Protein AF-A0A6A3JSR9-F1 (afdb_monomer)

Solvent-accessible surface area (backbone atoms only — not comparable to full-atom values): 7837 Å² total; per-residue (Å²): 126,53,81,36,102,75,39,44,39,43,84,49,73,54,97,92,37,65,22,30,36,39,36,30,83,53,68,71,60,43,56,52,50,52,58,55,43,68,72,56,87,51,90,20,37,66,48,56,74,49,76,50,76,51,100,86,76,40,41,29,45,35,26,61,52,53,66,80,44,37,64,43,53,50,52,53,50,36,59,76,68,66,50,79,86,78,85,50,72,66,57,50,53,51,53,53,29,39,50,52,35,49,50,56,34,55,70,36,98,73,58,52,78,82,90,70,92,63,61,77,68,74,66,68,16,32,80,86,73,44,51,67,88

Sequence (133 aa):
MSRGAFGVVHKGTYDGKPVAVKIMRDPSAFIKEAKLAATMSHPNIVQFIGVVSNSGEGFCSVMELMDGDDLRGLMDNYQENHHPPGFDFTKIKIAFHVTRALSYLHSREVPVIHRDLNAERSAGRKVDGLRCL

InterPro domains:
  IPR000719 Protein kinase domain [PS50011] (1-133)
  IPR001245 Serine-threonine/tyrosine-protein kinase, catalytic domain [PF07714] (2-119)
  IPR011009 Protein kinase-like domain superfamily [SSF56112] (2-120)
  IPR051681 Serine/Threonine Kinases and Pseudokinases [PTHR44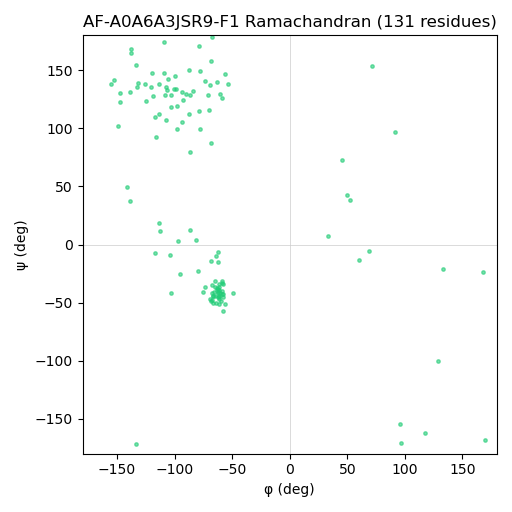329] (2-119)

Mean predicted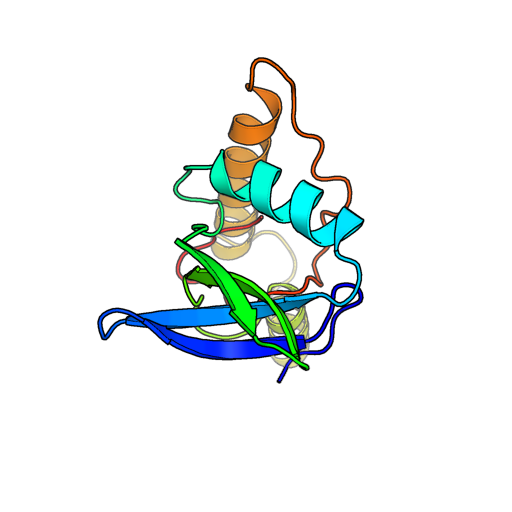 aligned error: 8.01 Å

Nearest PDB structures (foldseek):
  4yff-assembly2_C  TM=8.761E-01  e=3.086E-07  Homo sapiens
  4yff-assembly1_D  TM=8.677E-01  e=3.717E-07  Homo sapiens
  4xs2-assembly2_B  TM=7.860E-01  e=9.339E-06  Homo sapiens
  5t1s-assembly2_B  TM=8.258E-01  e=2.679E-05  Homo sapiens
  2nry-assembly4_D  TM=8.010E-01  e=3.653E-05  Homo sapiens

Secondary structure (DSSP, 8-state):
-EEETTEEEEEEEETTEEEEEEEES-HHHHHHHHHHHTT---TTSPPEEEEEEETTTEEEEEEEPPPS--HHHHHHHHHHTTPPSS--HHHHHHHHHHHHHHHHHHTSSS--------S--SS---SSS----

Structure (mmCIF, N/CA/C/O backbone):
data_AF-A0A6A3JSR9-F1
#
_entry.id   AF-A0A6A3JSR9-F1
#
loop_
_atom_site.group_PDB
_atom_site.id
_atom_site.type_symbol
_atom_site.label_atom_id
_atom_site.label_alt_id
_atom_site.label_comp_id
_atom_site.label_asym_id
_atom_site.label_entity_id
_atom_site.label_seq_id
_atom_site.pdbx_PDB_ins_code
_atom_site.Cartn_x
_atom_site.Cartn_y
_atom_site.Cartn_z
_atom_site.occupancy
_atom_site.B_iso_or_equiv
_atom_site.auth_seq_id
_atom_site.auth_comp_id
_atom_site.auth_asym_id
_atom_site.auth_atom_id
_atom_site.pdbx_PDB_model_num
ATOM 1 N N . MET A 1 1 ? 13.802 -0.169 8.370 1.00 36.78 1 MET A N 1
ATOM 2 C CA . MET A 1 1 ? 12.825 0.842 8.827 1.00 36.78 1 MET A CA 1
ATOM 3 C C . MET A 1 1 ? 12.691 1.861 7.714 1.00 36.78 1 MET A C 1
ATOM 5 O O . MET A 1 1 ? 13.730 2.302 7.241 1.00 36.78 1 MET A O 1
ATOM 9 N N . SER A 1 2 ? 11.482 2.228 7.297 1.00 40.47 2 SER A N 1
ATOM 10 C CA . SER A 1 2 ? 11.268 3.426 6.475 1.00 40.47 2 SER A CA 1
ATOM 11 C C . SER A 1 2 ? 10.649 4.524 7.343 1.00 40.47 2 SER A C 1
ATOM 13 O O . SER A 1 2 ? 9.845 4.243 8.237 1.00 40.47 2 SER A O 1
ATOM 15 N N . ARG A 1 3 ? 11.059 5.774 7.110 1.00 41.31 3 ARG A N 1
ATOM 16 C CA . ARG A 1 3 ? 10.426 6.970 7.676 1.00 41.31 3 ARG A CA 1
ATOM 17 C C . ARG A 1 3 ? 9.812 7.740 6.516 1.00 41.31 3 ARG A C 1
ATOM 19 O O . ARG A 1 3 ? 10.547 8.244 5.676 1.00 41.31 3 ARG A O 1
ATOM 26 N N . GLY A 1 4 ? 8.487 7.798 6.464 1.00 49.66 4 GLY A N 1
ATOM 27 C CA . GLY A 1 4 ? 7.760 8.677 5.549 1.00 49.66 4 GLY A CA 1
ATOM 28 C C . GLY A 1 4 ? 7.099 9.818 6.319 1.00 49.66 4 GLY A C 1
ATOM 29 O O . GLY A 1 4 ? 7.058 9.800 7.549 1.00 49.66 4 GLY A O 1
ATOM 30 N N . ALA A 1 5 ? 6.489 10.766 5.607 1.00 44.69 5 ALA A N 1
ATOM 31 C CA . ALA A 1 5 ? 5.735 11.866 6.223 1.00 44.69 5 ALA A CA 1
ATOM 32 C C . ALA A 1 5 ? 4.505 11.417 7.058 1.00 44.69 5 ALA A C 1
ATOM 34 O O . ALA A 1 5 ? 3.896 12.233 7.740 1.00 44.69 5 ALA A O 1
ATOM 35 N N . PHE A 1 6 ? 4.166 10.119 7.046 1.00 52.09 6 PHE A N 1
ATOM 36 C CA . PHE A 1 6 ? 2.978 9.521 7.680 1.00 52.09 6 PHE A CA 1
ATOM 37 C C . PHE A 1 6 ? 3.304 8.586 8.854 1.00 52.09 6 PHE A C 1
ATOM 39 O O . PHE A 1 6 ? 2.428 7.853 9.308 1.00 52.09 6 PHE A O 1
ATOM 46 N N . GLY A 1 7 ? 4.554 8.584 9.329 1.00 60.00 7 GLY A N 1
ATOM 47 C CA . GLY A 1 7 ? 4.997 7.776 10.466 1.00 60.00 7 GLY A CA 1
ATOM 48 C C . GLY A 1 7 ? 6.070 6.742 10.121 1.00 60.00 7 GLY A C 1
ATOM 49 O O . GLY A 1 7 ? 6.764 6.836 9.103 1.00 60.00 7 GLY A O 1
ATOM 50 N N . VAL A 1 8 ? 6.226 5.767 11.017 1.00 68.25 8 VAL A N 1
ATOM 51 C CA . VAL A 1 8 ? 7.217 4.686 10.908 1.00 68.25 8 VAL A CA 1
ATOM 52 C C . VAL A 1 8 ? 6.503 3.386 10.558 1.00 68.25 8 VAL A C 1
ATOM 54 O O . VAL A 1 8 ? 5.479 3.065 11.164 1.00 68.25 8 VAL A O 1
ATOM 57 N N . VAL A 1 9 ? 7.058 2.634 9.602 1.00 78.12 9 VAL A N 1
ATOM 58 C CA . VAL A 1 9 ? 6.573 1.289 9.262 1.00 78.12 9 VAL A CA 1
ATOM 59 C C . VAL A 1 9 ? 7.547 0.218 9.733 1.00 78.12 9 VAL A C 1
ATOM 61 O O . VAL A 1 9 ? 8.748 0.247 9.432 1.00 78.12 9 VAL A O 1
ATOM 64 N N . HIS A 1 10 ? 6.993 -0.753 10.451 1.00 82.88 10 HIS A N 1
ATOM 65 C CA . HIS A 1 10 ? 7.668 -1.939 10.956 1.00 82.88 10 HIS A CA 1
ATOM 66 C C . HIS A 1 10 ? 7.194 -3.180 10.188 1.00 82.88 10 HIS A C 1
ATOM 68 O O . HIS A 1 10 ? 6.041 -3.256 9.767 1.00 82.88 10 HIS A O 1
ATOM 74 N N . LYS A 1 11 ? 8.082 -4.165 10.015 1.00 87.12 11 LYS A N 1
ATOM 75 C CA . LYS A 1 11 ? 7.692 -5.519 9.599 1.00 87.12 11 LYS A CA 1
ATOM 76 C C . LYS A 1 11 ? 7.269 -6.289 10.848 1.00 87.12 11 LYS A C 1
ATOM 78 O O . LYS A 1 11 ? 8.002 -6.273 11.834 1.00 87.12 11 LYS A O 1
ATOM 83 N N . GLY A 1 12 ? 6.128 -6.961 10.785 1.00 88.62 12 GLY A N 1
ATOM 84 C CA . GLY A 1 12 ? 5.636 -7.864 11.823 1.00 88.62 12 GLY A CA 1
ATOM 85 C C . GLY A 1 12 ? 5.141 -9.184 11.236 1.00 88.62 12 GLY A C 1
ATOM 86 O O . GLY A 1 12 ? 5.294 -9.438 10.038 1.00 88.62 12 GLY A O 1
ATOM 87 N N . THR A 1 13 ? 4.512 -9.990 12.089 1.00 92.69 13 THR A N 1
ATOM 88 C CA . THR A 1 13 ? 3.855 -11.248 11.718 1.00 92.69 13 THR A CA 1
ATOM 89 C C . THR A 1 13 ? 2.467 -11.292 12.352 1.00 92.69 13 THR A C 1
ATOM 91 O O . THR A 1 13 ? 2.325 -10.978 13.532 1.00 92.69 13 THR A O 1
ATOM 94 N N . TYR A 1 14 ? 1.455 -11.698 11.590 1.00 91.81 14 TYR A N 1
ATOM 95 C CA . TYR A 1 14 ? 0.082 -11.916 12.051 1.00 91.81 14 TYR A CA 1
ATOM 96 C C . TYR A 1 14 ? -0.459 -13.188 11.394 1.00 91.81 14 TYR A C 1
ATOM 98 O O . TYR A 1 14 ? -0.295 -13.352 10.189 1.00 91.81 14 TYR A O 1
ATOM 106 N N . ASP A 1 15 ? -1.059 -14.101 12.166 1.00 93.50 15 ASP A N 1
ATOM 107 C CA . ASP A 1 15 ? -1.558 -15.396 11.655 1.00 93.50 15 ASP A CA 1
ATOM 108 C C . ASP A 1 15 ? -0.500 -16.163 10.818 1.00 93.50 15 ASP A C 1
ATOM 110 O O . ASP A 1 15 ? -0.744 -16.634 9.709 1.00 93.50 15 ASP A O 1
ATOM 114 N N . GLY A 1 16 ? 0.751 -16.175 11.298 1.00 93.19 16 GLY A N 1
ATOM 115 C CA . GLY A 1 16 ? 1.900 -16.766 10.595 1.00 93.19 16 GLY A CA 1
ATOM 116 C C . GLY A 1 16 ? 2.363 -16.034 9.323 1.00 93.19 16 GLY A C 1
ATOM 117 O O . GLY A 1 16 ? 3.397 -16.396 8.766 1.00 93.19 16 GLY A O 1
ATOM 118 N N . LYS A 1 17 ? 1.653 -14.9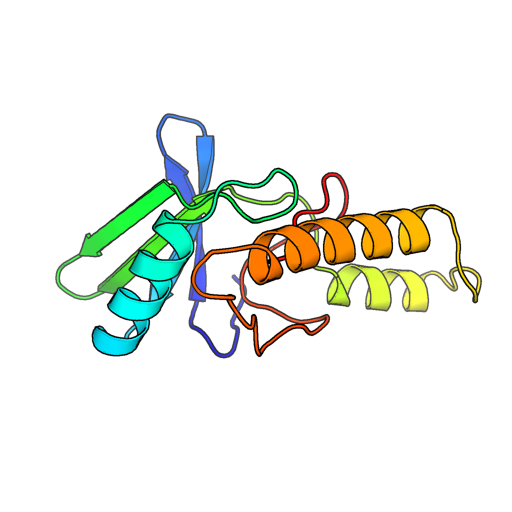93 8.870 1.00 92.19 17 LYS A N 1
ATOM 119 C CA . LYS A 1 17 ? 1.934 -14.244 7.634 1.00 92.19 17 LYS A CA 1
ATOM 120 C C . LYS A 1 17 ? 2.690 -12.941 7.922 1.00 92.19 17 LYS A C 1
ATOM 122 O O . LYS A 1 17 ? 2.439 -12.304 8.948 1.00 92.19 17 LYS A O 1
ATOM 127 N N . PRO A 1 18 ? 3.603 -12.508 7.036 1.00 90.56 18 PRO A N 1
ATOM 128 C CA . PRO A 1 18 ? 4.290 -11.231 7.184 1.00 90.56 18 PRO A CA 1
ATOM 129 C C . PRO A 1 18 ? 3.326 -10.053 6.970 1.00 90.56 18 PRO A C 1
ATOM 131 O O . PRO A 1 18 ? 2.527 -10.056 6.036 1.00 90.56 18 PRO A O 1
ATOM 134 N N . VAL A 1 19 ? 3.434 -9.024 7.812 1.00 90.88 19 VAL A N 1
ATOM 135 C CA . VAL A 1 19 ? 2.589 -7.816 7.754 1.00 90.88 19 VAL A CA 1
ATOM 136 C C . VAL A 1 19 ? 3.403 -6.530 7.867 1.00 90.88 19 VAL A C 1
ATOM 138 O O . VAL A 1 19 ? 4.491 -6.510 8.455 1.00 90.88 19 VAL A O 1
ATOM 141 N N . ALA A 1 20 ? 2.862 -5.446 7.316 1.00 88.94 20 ALA A N 1
ATOM 142 C CA . ALA A 1 20 ? 3.332 -4.088 7.542 1.00 88.94 20 ALA A CA 1
ATOM 143 C C . ALA A 1 20 ? 2.528 -3.450 8.687 1.00 88.94 20 ALA A C 1
ATOM 145 O O . ALA A 1 20 ? 1.298 -3.488 8.688 1.00 88.94 20 ALA A O 1
ATOM 146 N N . VAL A 1 21 ? 3.219 -2.848 9.656 1.00 87.69 21 VAL A N 1
ATOM 147 C CA . VAL A 1 21 ? 2.610 -2.147 10.796 1.00 87.69 21 VAL A CA 1
ATOM 148 C C . VAL A 1 21 ? 3.004 -0.675 10.731 1.00 87.69 21 VAL A C 1
ATOM 150 O O . VAL A 1 21 ? 4.172 -0.340 10.940 1.00 87.69 21 VAL A O 1
ATOM 153 N N . LYS A 1 22 ? 2.046 0.201 10.415 1.00 85.38 22 LYS A N 1
ATOM 154 C CA . LYS A 1 22 ? 2.238 1.658 10.312 1.00 85.38 22 LYS A CA 1
ATOM 155 C C . LYS A 1 22 ? 1.780 2.335 11.601 1.00 85.38 22 LYS A C 1
ATOM 157 O O . LYS A 1 22 ? 0.602 2.259 11.939 1.00 85.38 22 LYS A O 1
ATOM 162 N N . ILE A 1 23 ? 2.699 3.015 12.288 1.00 84.00 23 ILE A N 1
ATOM 163 C CA . ILE A 1 23 ? 2.435 3.709 13.558 1.00 84.00 23 ILE A CA 1
ATOM 164 C C . ILE A 1 23 ? 2.068 5.175 13.294 1.00 84.00 23 ILE A C 1
ATOM 166 O O . ILE A 1 23 ? 2.851 5.918 12.695 1.00 84.00 23 ILE A O 1
ATOM 170 N N . MET A 1 24 ? 0.908 5.605 13.795 1.00 80.31 24 MET A N 1
ATOM 171 C CA . MET A 1 24 ? 0.378 6.967 13.699 1.00 80.31 24 MET A CA 1
ATOM 172 C C . MET A 1 24 ? 0.155 7.574 15.093 1.00 80.31 24 MET A C 1
ATOM 174 O O . MET A 1 24 ? -0.378 6.935 16.001 1.00 80.31 24 MET A O 1
ATOM 178 N N . ARG A 1 25 ? 0.569 8.838 15.259 1.00 82.00 25 ARG A N 1
ATOM 179 C CA . ARG A 1 25 ? 0.479 9.577 16.535 1.00 82.00 25 ARG A CA 1
ATOM 180 C C . ARG A 1 25 ? -0.762 10.463 16.663 1.00 82.00 25 ARG A C 1
ATOM 182 O O . ARG A 1 25 ? -1.176 10.731 17.782 1.00 82.00 25 ARG A O 1
ATOM 189 N N . ASP A 1 26 ? -1.340 10.914 15.549 1.00 84.81 26 ASP A N 1
ATOM 190 C CA . ASP A 1 26 ? -2.598 11.674 15.533 1.00 84.81 26 ASP A CA 1
ATOM 191 C C . ASP A 1 26 ? -3.789 10.695 15.479 1.00 84.81 26 ASP A C 1
ATOM 193 O O . ASP A 1 26 ? -3.977 10.036 14.448 1.00 84.81 26 ASP A O 1
ATOM 197 N N . PRO A 1 27 ? -4.615 10.598 16.542 1.00 85.69 27 PRO A N 1
ATOM 198 C CA . PRO A 1 27 ? -5.766 9.697 16.568 1.00 85.69 27 PRO A CA 1
ATOM 199 C C . PRO A 1 27 ? -6.834 10.078 15.534 1.00 85.69 27 PRO A C 1
ATOM 201 O O . PRO A 1 27 ? -7.534 9.215 15.008 1.00 85.69 27 PRO A O 1
ATOM 204 N N . SER A 1 28 ? -6.976 11.370 15.228 1.00 86.75 28 SER A N 1
ATOM 205 C CA . SER A 1 28 ? -8.007 11.886 14.328 1.00 86.75 28 SER A CA 1
ATOM 206 C C . SER A 1 28 ? -7.680 11.594 12.862 1.00 86.75 28 SER A C 1
ATOM 208 O O . SER A 1 28 ? -8.564 11.183 12.105 1.00 86.75 28 SER A O 1
ATOM 210 N N . ALA A 1 29 ? -6.408 11.735 12.475 1.00 82.50 29 ALA A N 1
ATOM 211 C CA . ALA A 1 29 ? -5.910 11.310 11.172 1.00 82.50 29 ALA A CA 1
ATOM 212 C C . ALA A 1 29 ? -5.956 9.783 11.045 1.00 82.50 29 ALA A C 1
ATOM 214 O O . ALA A 1 29 ? -6.465 9.277 10.047 1.00 82.50 29 ALA A O 1
ATOM 215 N N . PHE A 1 30 ? -5.522 9.056 12.083 1.00 85.00 30 PHE A N 1
ATOM 216 C CA . PHE A 1 30 ? -5.576 7.594 12.120 1.00 85.00 30 PHE A CA 1
ATOM 217 C C . PHE A 1 30 ? -6.993 7.053 11.899 1.00 85.00 30 PHE A C 1
ATOM 219 O O . PHE A 1 30 ? -7.198 6.233 11.010 1.00 85.00 30 PHE A O 1
ATOM 226 N N . ILE A 1 31 ? -7.995 7.533 12.647 1.00 87.12 31 ILE A N 1
ATOM 227 C CA . ILE A 1 31 ? -9.380 7.050 12.515 1.00 87.12 31 ILE A CA 1
ATOM 228 C C . ILE A 1 31 ? -9.930 7.312 11.105 1.00 87.12 31 ILE A C 1
ATOM 230 O O . ILE A 1 31 ? -10.669 6.480 10.580 1.00 87.12 31 ILE A O 1
ATOM 234 N N . LYS A 1 32 ? -9.582 8.444 10.478 1.00 84.56 32 LYS A N 1
ATOM 235 C CA . LYS A 1 32 ? -9.984 8.748 9.094 1.00 84.56 32 LYS A CA 1
ATOM 236 C C . LYS A 1 32 ? -9.310 7.808 8.093 1.00 84.56 32 LYS A C 1
ATOM 238 O O . LYS A 1 32 ? -10.000 7.249 7.245 1.00 84.56 32 LYS A O 1
ATOM 243 N N . GLU A 1 33 ? -7.997 7.615 8.210 1.00 82.69 33 GLU A N 1
ATOM 244 C CA . GLU A 1 33 ? -7.218 6.750 7.319 1.00 82.69 33 GLU A CA 1
ATOM 245 C C . GLU A 1 33 ? -7.649 5.281 7.446 1.00 82.69 33 GLU A C 1
ATOM 247 O O . GLU A 1 33 ? -8.003 4.658 6.448 1.00 82.69 33 GLU A O 1
ATOM 252 N N . ALA A 1 34 ? -7.724 4.752 8.671 1.00 86.44 34 ALA A N 1
ATOM 253 C CA . ALA A 1 34 ? -8.113 3.371 8.943 1.00 86.44 34 ALA A CA 1
ATOM 254 C C . ALA A 1 34 ? -9.552 3.069 8.494 1.00 86.44 34 ALA A C 1
ATOM 256 O O . ALA A 1 34 ? -9.790 2.031 7.880 1.00 86.44 34 ALA A O 1
ATOM 257 N N . LYS A 1 35 ? -10.513 3.980 8.725 1.00 87.25 35 LYS A N 1
ATOM 258 C CA . LYS A 1 35 ? -11.885 3.823 8.202 1.00 87.25 35 LYS A CA 1
ATOM 259 C C . LYS A 1 35 ? -11.916 3.797 6.678 1.00 87.25 35 LYS A C 1
ATOM 261 O O . LYS A 1 35 ? -12.661 3.009 6.107 1.00 87.25 35 LYS A O 1
ATOM 266 N N . LEU A 1 36 ? -11.133 4.649 6.019 1.00 85.31 36 LEU A N 1
ATOM 267 C CA . LEU A 1 36 ? -11.078 4.685 4.563 1.00 85.31 36 LEU A CA 1
ATOM 268 C C . LEU A 1 36 ? -10.463 3.389 4.009 1.00 85.31 36 LEU A C 1
ATOM 270 O O . LEU A 1 36 ? -11.089 2.739 3.170 1.00 85.31 36 LEU A O 1
ATOM 274 N N . ALA A 1 37 ? -9.304 2.978 4.532 1.00 86.06 37 ALA A N 1
ATOM 275 C CA . ALA A 1 37 ? -8.590 1.763 4.140 1.00 86.06 37 ALA A CA 1
ATOM 276 C C . ALA A 1 37 ? -9.420 0.486 4.369 1.00 86.06 37 ALA A C 1
ATOM 278 O O . ALA A 1 37 ? -9.508 -0.352 3.477 1.00 86.06 37 ALA A O 1
ATOM 279 N N . ALA A 1 38 ? -10.127 0.379 5.501 1.00 89.00 38 ALA A N 1
ATOM 280 C CA . ALA A 1 38 ? -11.007 -0.753 5.812 1.00 89.00 38 ALA A CA 1
ATOM 281 C C . ALA A 1 38 ? -12.186 -0.935 4.834 1.00 89.00 38 ALA A C 1
ATOM 283 O O . ALA A 1 38 ? -12.816 -1.988 4.825 1.00 89.00 38 ALA A O 1
ATOM 284 N N . THR A 1 39 ? -12.498 0.072 4.010 1.00 88.25 39 THR A N 1
ATOM 285 C CA . THR A 1 39 ? -13.529 -0.031 2.960 1.00 88.25 39 THR A CA 1
ATOM 286 C C . THR A 1 39 ? -12.966 -0.351 1.573 1.00 88.25 39 THR A C 1
ATOM 288 O O . THR A 1 39 ? -13.722 -0.346 0.602 1.00 88.25 39 THR A O 1
ATOM 291 N N . MET A 1 40 ? -11.654 -0.573 1.446 1.00 86.12 40 MET A N 1
ATOM 292 C CA . MET A 1 40 ? -11.011 -0.899 0.174 1.00 86.12 40 MET A CA 1
ATOM 293 C C . MET A 1 40 ? -10.787 -2.405 0.038 1.00 86.12 40 MET A C 1
ATOM 295 O O . MET A 1 40 ? -10.281 -3.061 0.942 1.00 86.12 40 MET A O 1
ATOM 299 N N . SER A 1 41 ? -11.125 -2.947 -1.130 1.00 90.19 41 SER A N 1
ATOM 300 C CA . SER A 1 41 ? -10.789 -4.315 -1.521 1.00 90.19 41 SER A CA 1
ATOM 301 C C . SER A 1 41 ? -10.604 -4.360 -3.033 1.00 90.19 41 SER A C 1
ATOM 303 O O . SER A 1 41 ? -11.570 -4.297 -3.794 1.00 90.19 41 SER A O 1
ATOM 305 N N . HIS A 1 42 ? -9.346 -4.382 -3.479 1.00 88.25 42 HIS A N 1
ATOM 306 C CA . HIS A 1 42 ? -8.989 -4.386 -4.896 1.00 88.25 42 HIS A CA 1
ATOM 307 C C . HIS A 1 42 ? -7.593 -5.008 -5.093 1.00 88.25 42 HIS A C 1
ATOM 309 O O . HIS A 1 42 ? -6.680 -4.670 -4.345 1.00 88.25 42 HIS A O 1
ATOM 315 N N . PRO A 1 43 ? -7.357 -5.862 -6.111 1.00 89.88 43 PRO A N 1
ATOM 316 C CA . PRO A 1 43 ? -6.077 -6.557 -6.305 1.00 89.88 43 PRO A CA 1
ATOM 317 C C . PRO A 1 43 ? -4.862 -5.660 -6.595 1.00 89.88 43 PRO A C 1
ATOM 319 O O . PRO A 1 43 ? -3.746 -6.172 -6.589 1.00 89.88 43 PRO A O 1
ATOM 322 N N . ASN A 1 44 ? -5.061 -4.359 -6.842 1.00 86.19 44 ASN A N 1
ATOM 323 C CA . ASN A 1 44 ? -3.998 -3.355 -6.999 1.00 86.19 44 ASN A CA 1
ATOM 324 C C . ASN A 1 44 ? -3.978 -2.295 -5.869 1.00 86.19 44 ASN A C 1
ATOM 326 O O . ASN A 1 44 ? -3.391 -1.233 -6.054 1.00 86.19 44 ASN A O 1
ATOM 330 N N . ILE A 1 45 ? -4.616 -2.564 -4.723 1.00 86.12 45 ILE A N 1
ATOM 331 C CA . ILE A 1 45 ? -4.597 -1.721 -3.511 1.00 86.12 45 ILE A CA 1
ATOM 332 C C . ILE A 1 45 ? -4.147 -2.579 -2.329 1.00 86.12 45 ILE A C 1
ATOM 334 O O . ILE A 1 45 ? -4.572 -3.730 -2.221 1.00 86.12 45 ILE A O 1
ATOM 338 N N . VAL A 1 46 ? -3.286 -2.032 -1.474 1.00 85.31 46 VAL A N 1
ATOM 339 C CA . VAL A 1 46 ? -2.737 -2.707 -0.296 1.00 85.31 46 VAL A CA 1
ATOM 340 C C . VAL A 1 46 ? -3.870 -3.139 0.637 1.00 85.31 46 VAL A C 1
ATOM 342 O O . VAL A 1 46 ? -4.714 -2.343 1.050 1.00 85.31 46 VAL A O 1
ATOM 345 N N . GLN A 1 47 ? -3.895 -4.425 0.978 1.00 89.12 47 GLN A N 1
ATOM 346 C CA . GLN A 1 47 ? -4.916 -5.003 1.835 1.00 89.12 47 GLN A CA 1
ATOM 347 C C . GLN A 1 47 ? -4.757 -4.500 3.270 1.00 89.12 47 GLN A C 1
ATOM 349 O O . GLN A 1 47 ? -3.791 -4.821 3.967 1.00 89.12 47 GLN A O 1
ATOM 354 N N . PHE A 1 48 ? -5.768 -3.771 3.732 1.00 90.94 48 PHE A N 1
ATOM 355 C CA . PHE A 1 48 ? -5.952 -3.464 5.140 1.00 90.94 48 PHE A CA 1
ATOM 356 C C . PHE A 1 48 ? -6.384 -4.725 5.902 1.00 90.94 48 PHE A C 1
ATOM 358 O O . PHE A 1 48 ? -7.334 -5.401 5.505 1.00 90.94 48 PHE A O 1
ATOM 365 N N . ILE A 1 49 ? -5.686 -5.047 6.993 1.00 93.38 49 ILE A N 1
ATOM 366 C CA . ILE A 1 49 ? -5.957 -6.226 7.831 1.00 93.38 49 ILE A CA 1
ATOM 367 C C . ILE A 1 49 ? -6.689 -5.813 9.111 1.00 93.38 49 ILE A C 1
ATOM 369 O O . ILE A 1 49 ? -7.632 -6.484 9.524 1.00 93.38 49 ILE A O 1
ATOM 373 N N . GLY A 1 50 ? -6.289 -4.705 9.742 1.00 92.25 50 GLY A N 1
ATOM 374 C CA . GLY A 1 50 ? -6.935 -4.243 10.967 1.00 92.25 50 GLY A CA 1
ATOM 375 C C . GLY A 1 50 ? -6.201 -3.119 1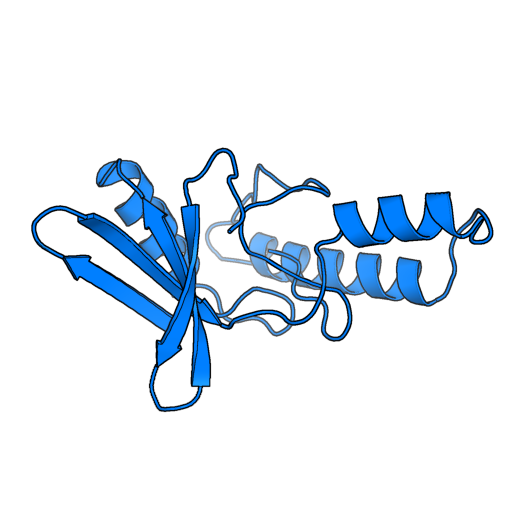1.688 1.00 92.25 50 GLY A C 1
ATOM 376 O O . GLY A 1 50 ? -5.270 -2.508 11.165 1.00 92.25 50 GLY A O 1
ATOM 377 N N . VAL A 1 51 ? -6.633 -2.863 12.923 1.00 92.44 51 VAL A N 1
ATOM 378 C CA . VAL A 1 51 ? -6.059 -1.852 13.818 1.00 92.44 51 VAL A CA 1
ATOM 379 C C . VAL A 1 51 ? -5.533 -2.490 15.097 1.00 92.44 51 VAL A C 1
ATOM 381 O O . VAL A 1 51 ? -6.111 -3.452 15.600 1.00 92.44 51 VAL A O 1
ATOM 384 N N . VAL A 1 52 ? -4.468 -1.919 15.653 1.00 88.38 52 VAL A N 1
ATOM 385 C CA . VAL A 1 52 ? -3.956 -2.241 16.991 1.00 88.38 52 VAL A CA 1
ATOM 386 C C . VAL A 1 52 ? -3.708 -0.933 17.739 1.00 88.38 52 VAL A C 1
ATOM 388 O O . VAL A 1 52 ? -3.201 0.029 17.168 1.00 88.38 52 VAL A O 1
ATOM 391 N N . SER A 1 53 ? -4.053 -0.890 19.022 1.00 82.62 53 SER A N 1
ATOM 392 C CA . SER A 1 53 ? -3.722 0.216 19.923 1.00 82.62 53 SER A CA 1
ATOM 393 C C . SER A 1 53 ? -2.984 -0.338 21.133 1.00 82.62 53 SER A C 1
ATOM 395 O O . SER A 1 53 ? -3.528 -1.196 21.829 1.00 82.62 53 SER A O 1
ATOM 397 N N . ASN A 1 54 ? -1.776 0.161 21.395 1.00 69.94 54 ASN A N 1
ATOM 398 C CA . ASN A 1 54 ? -1.018 -0.164 22.602 1.00 69.94 54 ASN A CA 1
ATOM 399 C C . ASN A 1 54 ? -0.872 1.090 23.476 1.00 69.94 54 ASN A C 1
ATOM 401 O O . ASN A 1 54 ? -0.608 2.185 22.968 1.00 69.94 54 ASN A O 1
ATOM 405 N N . SER A 1 55 ? -1.030 0.929 24.789 1.00 63.16 55 SER A N 1
ATOM 406 C CA . SER A 1 55 ? -0.962 2.010 25.776 1.00 63.16 55 SER A CA 1
ATOM 407 C C . SER A 1 55 ? 0.461 2.566 25.889 1.00 63.16 55 SER A C 1
ATOM 409 O O . SER A 1 55 ? 1.244 2.130 26.727 1.00 63.16 55 SER A O 1
ATOM 411 N N . GLY A 1 56 ? 0.791 3.537 25.035 1.00 67.56 56 GLY A N 1
ATOM 412 C CA . GLY A 1 56 ? 2.077 4.245 25.017 1.00 67.56 56 GLY A CA 1
ATOM 413 C C . GLY A 1 56 ? 2.718 4.380 23.632 1.00 67.56 56 GLY A C 1
ATOM 414 O O . GLY A 1 56 ? 3.521 5.286 23.428 1.00 67.56 56 GLY A O 1
ATOM 415 N N . GLU A 1 57 ? 2.340 3.541 22.661 1.00 67.88 57 GLU A N 1
ATOM 416 C CA . GLU A 1 57 ? 2.979 3.513 21.328 1.00 67.88 57 GLU A CA 1
ATOM 417 C C . GLU A 1 57 ? 2.142 4.175 20.219 1.00 67.88 57 GLU A C 1
ATOM 419 O O . GLU A 1 57 ? 2.643 4.427 19.123 1.00 67.88 57 GLU A O 1
ATOM 424 N N . GLY A 1 58 ? 0.890 4.530 20.520 1.00 79.31 58 GLY A N 1
ATOM 425 C CA . GLY A 1 58 ? -0.033 5.183 19.592 1.00 79.31 58 GLY A CA 1
ATOM 426 C C . GLY A 1 58 ? -0.962 4.197 18.885 1.00 79.31 58 GLY A C 1
ATOM 427 O O . GLY A 1 58 ? -1.283 3.129 19.411 1.00 79.31 58 GLY A O 1
ATOM 428 N N . PHE A 1 59 ? -1.429 4.591 17.701 1.00 86.56 59 PHE A N 1
ATOM 429 C CA . PHE A 1 59 ? -2.374 3.814 16.906 1.00 86.56 59 PHE A CA 1
ATOM 430 C C . PHE A 1 59 ? -1.66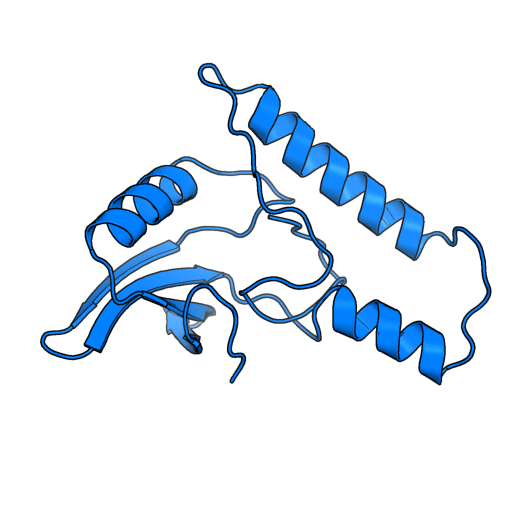9 3.182 15.709 1.00 86.56 59 PHE A C 1
ATOM 432 O O . PHE A 1 59 ? -0.926 3.853 14.993 1.00 86.56 59 PHE A O 1
ATOM 439 N N . CYS A 1 60 ? -1.915 1.897 15.479 1.00 88.00 60 CYS A N 1
ATOM 440 C CA . CYS A 1 60 ? -1.238 1.110 14.460 1.00 88.00 60 CYS A CA 1
ATOM 441 C C . CYS A 1 60 ? -2.235 0.577 13.429 1.00 88.00 60 CYS A C 1
ATOM 443 O O . CYS A 1 60 ? -3.204 -0.093 13.790 1.00 88.00 60 CYS A O 1
ATOM 445 N N . SER A 1 61 ? -1.963 0.819 12.146 1.00 88.75 61 SER A N 1
ATOM 446 C CA . SER A 1 61 ? -2.624 0.126 11.033 1.00 88.75 61 SER A CA 1
ATOM 447 C C . SER A 1 61 ? -1.821 -1.122 10.679 1.00 88.75 61 SER A C 1
ATOM 449 O O . SER A 1 61 ? -0.608 -1.031 10.471 1.00 88.75 61 SER A O 1
ATOM 451 N N . VAL A 1 62 ? -2.490 -2.271 10.591 1.00 91.38 62 VAL A N 1
ATOM 452 C CA . VAL A 1 62 ? -1.915 -3.541 10.130 1.00 91.38 62 VAL A CA 1
ATOM 453 C C . VAL A 1 62 ? -2.377 -3.790 8.700 1.00 91.38 62 VAL A C 1
ATOM 455 O O . VAL A 1 62 ? -3.572 -3.728 8.404 1.00 91.38 62 VAL A O 1
ATOM 458 N N . MET A 1 63 ? -1.427 -4.064 7.814 1.00 90.38 63 MET A N 1
ATOM 459 C CA . MET A 1 63 ? -1.641 -4.248 6.378 1.00 90.38 63 MET A CA 1
ATOM 460 C C . MET A 1 63 ? -0.817 -5.437 5.878 1.00 90.38 63 MET A C 1
ATOM 462 O O . MET A 1 63 ? 0.115 -5.873 6.562 1.00 90.38 63 MET A O 1
ATOM 466 N N . GLU A 1 64 ? -1.113 -5.954 4.686 1.00 88.38 64 GLU A N 1
ATOM 467 C CA . GLU A 1 64 ? -0.211 -6.918 4.040 1.00 88.38 64 GLU A CA 1
ATOM 468 C C . GLU A 1 64 ? 1.204 -6.325 3.878 1.00 88.38 64 GLU A C 1
ATOM 470 O O . GLU A 1 64 ? 1.379 -5.113 3.717 1.00 88.38 64 GLU A O 1
ATOM 475 N N . LEU A 1 65 ? 2.232 -7.172 3.965 1.00 85.44 65 LEU A N 1
ATOM 476 C CA . LEU A 1 65 ? 3.592 -6.765 3.624 1.00 85.44 65 LEU A CA 1
ATOM 477 C C . LEU A 1 65 ? 3.816 -6.962 2.122 1.00 85.44 65 LEU A C 1
ATOM 479 O O . LEU A 1 65 ? 3.603 -8.059 1.618 1.00 85.44 65 LEU A O 1
ATOM 483 N N . MET A 1 66 ? 4.305 -5.926 1.443 1.00 78.31 66 MET A N 1
ATOM 484 C CA . MET A 1 66 ? 4.773 -6.014 0.058 1.00 78.31 66 MET A CA 1
ATOM 485 C C . MET A 1 66 ? 6.266 -6.423 0.020 1.00 78.31 66 MET A C 1
ATOM 487 O O . MET A 1 66 ? 7.027 -6.113 0.947 1.00 78.31 66 MET A O 1
ATOM 491 N N . ASP A 1 67 ? 6.697 -7.121 -1.038 1.00 70.88 67 ASP A N 1
ATOM 492 C CA . ASP A 1 67 ? 8.052 -7.687 -1.166 1.00 70.88 67 ASP A CA 1
ATOM 493 C C . ASP A 1 67 ? 9.011 -6.905 -2.104 1.00 70.88 67 ASP A C 1
ATOM 495 O O . ASP A 1 67 ? 8.796 -6.866 -3.311 1.00 70.88 67 ASP A O 1
ATOM 499 N N . GLY A 1 68 ? 10.135 -6.375 -1.571 1.00 66.88 68 GLY A N 1
ATOM 500 C CA . GLY A 1 68 ? 11.343 -5.903 -2.307 1.00 66.88 68 GLY A CA 1
ATOM 501 C C . GLY A 1 68 ? 11.852 -4.466 -1.983 1.00 66.88 68 GLY A C 1
ATOM 502 O O . GLY A 1 68 ? 12.487 -4.327 -0.948 1.00 66.88 68 GLY A O 1
ATOM 503 N N . ASP A 1 69 ? 11.575 -3.414 -2.789 1.00 64.00 69 ASP A N 1
ATOM 504 C CA . ASP A 1 69 ? 11.997 -1.980 -2.694 1.00 64.00 69 ASP A CA 1
ATOM 505 C C . ASP A 1 69 ? 10.941 -1.062 -3.386 1.00 64.00 69 ASP A C 1
ATOM 507 O O . ASP A 1 69 ? 10.380 -1.499 -4.376 1.00 64.00 69 ASP A O 1
ATOM 511 N N . ASP A 1 70 ? 10.564 0.138 -2.915 1.00 72.19 70 ASP A N 1
ATOM 512 C CA . ASP A 1 70 ? 9.414 0.915 -3.477 1.00 72.19 70 ASP A CA 1
ATOM 513 C C . ASP A 1 70 ? 9.603 1.456 -4.926 1.00 72.19 70 ASP A C 1
ATOM 515 O O . ASP A 1 70 ? 10.629 1.216 -5.561 1.00 72.19 70 ASP A O 1
ATOM 519 N N . LEU A 1 71 ? 8.596 2.140 -5.506 1.00 76.56 71 LEU A N 1
ATOM 520 C CA . LEU A 1 71 ? 8.680 2.633 -6.897 1.00 76.56 71 LEU A CA 1
ATOM 521 C C . LEU A 1 71 ? 9.834 3.630 -7.085 1.00 76.56 71 LEU A C 1
ATOM 523 O O . LEU A 1 71 ? 10.478 3.615 -8.133 1.00 76.56 71 LEU A O 1
ATOM 527 N N . ARG A 1 72 ? 10.133 4.442 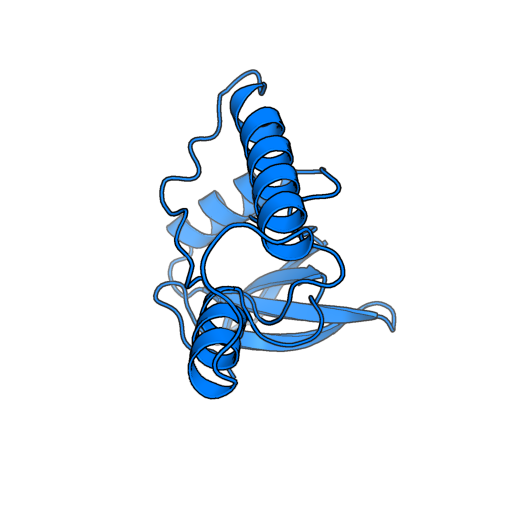-6.064 1.00 77.00 72 ARG A N 1
ATOM 528 C CA . ARG A 1 72 ? 11.320 5.297 -6.036 1.00 77.00 72 ARG A CA 1
ATOM 529 C C . ARG A 1 72 ? 12.599 4.458 -6.092 1.00 77.00 72 ARG A C 1
ATOM 531 O O . ARG A 1 72 ? 13.399 4.672 -6.995 1.00 77.00 72 ARG A O 1
ATOM 538 N N . GLY A 1 73 ? 12.736 3.448 -5.232 1.00 79.50 73 GLY A N 1
ATOM 539 C CA . GLY A 1 73 ? 13.869 2.518 -5.257 1.00 79.50 73 GLY A CA 1
ATOM 540 C C . GLY A 1 73 ? 14.018 1.754 -6.580 1.00 79.50 73 GLY A C 1
ATOM 541 O O . GLY A 1 73 ? 15.137 1.503 -7.020 1.00 79.50 73 GLY A O 1
ATOM 542 N N . LEU A 1 74 ? 12.916 1.429 -7.268 1.00 82.25 74 LEU A N 1
ATOM 543 C CA . LEU A 1 74 ? 12.962 0.865 -8.622 1.00 82.25 74 LEU A CA 1
ATOM 544 C C . LEU A 1 74 ? 13.491 1.878 -9.652 1.00 82.25 74 LEU A C 1
ATOM 546 O O . LEU A 1 74 ? 14.286 1.507 -10.512 1.00 82.25 74 LEU A O 1
ATOM 550 N N . MET A 1 75 ? 13.067 3.142 -9.572 1.00 81.88 75 MET A N 1
ATOM 551 C CA . MET A 1 75 ? 13.549 4.207 -10.460 1.00 81.88 75 MET A CA 1
ATOM 552 C C . MET A 1 75 ? 15.032 4.517 -10.231 1.00 81.88 75 MET A C 1
ATOM 554 O O . MET A 1 75 ? 15.781 4.602 -11.203 1.00 81.88 75 MET A O 1
ATOM 558 N N . ASP A 1 76 ? 15.461 4.624 -8.971 1.00 85.12 76 ASP A N 1
ATOM 559 C CA . ASP A 1 76 ? 16.866 4.834 -8.612 1.00 85.12 76 ASP A CA 1
ATOM 560 C C . ASP A 1 76 ? 17.720 3.646 -9.119 1.00 85.12 76 ASP A C 1
ATOM 562 O O . ASP A 1 76 ? 18.727 3.847 -9.797 1.00 85.12 76 ASP A O 1
ATOM 566 N N . ASN A 1 77 ? 17.255 2.401 -8.941 1.00 86.19 77 ASN A N 1
ATOM 567 C CA . ASN A 1 77 ? 17.926 1.202 -9.460 1.00 86.19 77 ASN A CA 1
ATOM 568 C C . ASN A 1 77 ? 17.998 1.149 -11.002 1.00 86.19 77 ASN A C 1
ATOM 570 O O . ASN A 1 77 ? 19.011 0.717 -11.557 1.00 86.19 77 ASN A O 1
ATOM 574 N N . TYR A 1 78 ? 16.956 1.598 -11.710 1.00 88.81 78 TYR A N 1
ATOM 575 C CA . TYR A 1 78 ? 16.985 1.738 -13.171 1.00 88.81 78 TYR A CA 1
ATOM 576 C C . TYR A 1 78 ? 18.004 2.786 -13.629 1.00 88.81 78 TYR A C 1
ATOM 578 O O . TYR A 1 78 ? 18.658 2.585 -14.652 1.00 88.81 78 TYR A O 1
ATOM 586 N N . GLN A 1 79 ? 18.168 3.875 -12.874 1.00 87.00 79 GLN A N 1
ATOM 587 C CA . GLN A 1 79 ? 19.166 4.901 -13.161 1.00 87.00 79 GLN A CA 1
ATOM 588 C C . GLN A 1 79 ? 20.595 4.380 -12.929 1.00 87.00 79 GLN A C 1
ATOM 590 O O . GLN A 1 79 ? 21.441 4.527 -13.808 1.00 87.00 79 GLN A O 1
ATOM 595 N N . GLU A 1 80 ? 20.857 3.715 -11.799 1.00 91.94 80 GLU A N 1
ATOM 596 C CA . GLU A 1 80 ? 22.163 3.109 -11.482 1.00 91.94 80 GLU A CA 1
ATOM 597 C C . GLU A 1 80 ? 22.605 2.085 -12.540 1.00 91.94 80 GLU A C 1
ATOM 599 O O . GLU A 1 80 ? 23.742 2.111 -13.016 1.00 91.94 80 GLU A O 1
ATOM 604 N N . ASN A 1 81 ? 21.689 1.212 -12.967 1.00 92.12 81 ASN A N 1
ATOM 605 C CA . ASN A 1 81 ? 21.975 0.146 -13.931 1.00 92.12 81 ASN A CA 1
ATOM 606 C C . ASN A 1 81 ? 21.851 0.590 -15.399 1.00 92.12 81 ASN A C 1
ATOM 608 O O . ASN A 1 81 ? 21.844 -0.260 -16.288 1.00 92.12 81 ASN A O 1
ATOM 612 N N . HIS A 1 82 ? 21.758 1.901 -15.663 1.00 90.44 82 HIS A N 1
ATOM 613 C CA . HIS A 1 82 ? 21.680 2.475 -17.013 1.00 90.44 82 HIS A CA 1
ATOM 614 C C . HIS A 1 82 ? 20.564 1.839 -17.868 1.00 90.44 82 HIS A C 1
ATOM 616 O O . HIS A 1 82 ? 20.723 1.590 -19.066 1.00 90.44 82 HIS A O 1
ATOM 622 N N . HIS A 1 83 ? 19.426 1.541 -17.235 1.00 89.06 83 HIS A N 1
ATOM 623 C CA . HIS A 1 83 ? 18.319 0.835 -17.867 1.00 89.06 83 HIS A CA 1
ATOM 624 C C . HIS A 1 83 ? 17.741 1.663 -19.032 1.00 89.06 83 HIS A C 1
ATOM 626 O O . HIS A 1 83 ? 17.601 2.883 -18.889 1.00 89.06 83 HIS A O 1
ATOM 632 N N . PRO A 1 84 ? 17.366 1.047 -20.173 1.00 88.38 84 PRO A N 1
ATOM 633 C CA . PRO A 1 84 ? 16.975 1.799 -21.360 1.00 88.38 84 PRO A CA 1
ATOM 634 C C . PRO A 1 84 ? 15.855 2.834 -21.117 1.00 88.38 84 PRO A C 1
ATOM 636 O O . PRO A 1 84 ? 14.867 2.542 -20.419 1.00 88.38 84 PRO A O 1
ATOM 639 N N . PRO A 1 85 ? 15.977 4.043 -21.704 1.00 83.25 85 PRO A N 1
ATOM 640 C CA . PRO A 1 85 ? 14.932 5.057 -21.653 1.00 83.25 85 PRO A CA 1
ATOM 641 C C . PRO A 1 85 ? 13.699 4.624 -22.462 1.00 83.25 85 PRO A C 1
ATOM 643 O O . PRO A 1 85 ? 13.783 3.805 -23.375 1.00 83.25 85 PRO A O 1
ATOM 646 N N . GLY A 1 86 ? 12.541 5.204 -22.139 1.00 85.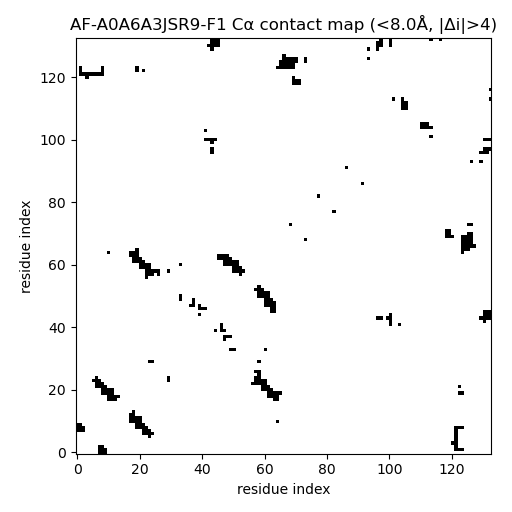81 86 GLY A N 1
ATOM 647 C CA . GLY A 1 86 ? 11.255 4.868 -22.762 1.00 85.81 86 GLY A CA 1
ATOM 648 C C . GLY A 1 86 ? 10.423 3.862 -21.959 1.00 85.81 86 GLY A C 1
ATOM 649 O O . GLY A 1 86 ? 10.737 3.555 -20.806 1.00 85.81 86 GLY A O 1
ATOM 650 N N . PHE A 1 87 ? 9.332 3.381 -22.560 1.00 86.19 87 PHE A N 1
ATOM 651 C CA . PHE A 1 87 ? 8.357 2.489 -21.927 1.00 86.19 87 PHE A CA 1
ATOM 652 C C . PHE A 1 87 ? 8.618 1.023 -22.284 1.00 86.19 87 PHE A C 1
ATOM 654 O O . PHE A 1 87 ? 8.212 0.545 -23.340 1.00 86.19 87 PHE A O 1
ATOM 661 N N . ASP A 1 88 ? 9.271 0.305 -21.375 1.00 88.62 88 ASP A N 1
ATOM 662 C CA . ASP A 1 88 ? 9.314 -1.156 -21.390 1.00 88.62 88 ASP A CA 1
ATOM 663 C C . ASP A 1 88 ? 8.022 -1.773 -20.818 1.00 88.62 88 ASP A C 1
ATOM 665 O O . ASP A 1 88 ? 7.162 -1.096 -20.240 1.00 88.62 88 ASP A O 1
ATOM 669 N N . PHE A 1 89 ? 7.893 -3.094 -20.967 1.00 88.25 89 PHE A N 1
ATOM 670 C CA . PHE A 1 89 ? 6.743 -3.856 -20.481 1.00 88.25 89 PHE A CA 1
ATOM 671 C C . PHE A 1 89 ? 6.520 -3.711 -18.966 1.00 88.25 89 PHE A C 1
ATOM 673 O O . PHE A 1 89 ? 5.373 -3.675 -18.519 1.00 88.25 89 PHE A O 1
ATOM 680 N N . THR A 1 90 ? 7.586 -3.572 -18.171 1.00 85.31 90 THR A N 1
ATOM 681 C CA . THR A 1 90 ? 7.484 -3.398 -16.717 1.00 85.31 90 THR A CA 1
ATOM 682 C C . THR A 1 90 ? 6.865 -2.045 -16.383 1.00 85.31 90 THR A C 1
ATOM 684 O O . THR A 1 90 ? 5.882 -2.000 -15.647 1.00 85.31 90 THR A O 1
ATOM 687 N N . LYS A 1 91 ? 7.340 -0.949 -16.988 1.00 86.00 91 LYS A N 1
ATOM 688 C CA . LYS A 1 91 ? 6.757 0.399 -16.834 1.00 86.00 91 LYS A CA 1
ATOM 689 C C . LYS A 1 91 ? 5.287 0.450 -17.266 1.00 86.00 91 LYS A C 1
ATOM 691 O O . LYS A 1 91 ? 4.470 1.056 -16.574 1.00 86.00 91 LYS A O 1
ATOM 696 N N . ILE A 1 92 ? 4.925 -0.232 -18.356 1.00 90.31 92 ILE A N 1
ATOM 697 C CA . ILE A 1 92 ? 3.528 -0.342 -18.814 1.00 90.31 92 ILE A CA 1
ATOM 698 C C . ILE A 1 92 ? 2.675 -1.121 -17.798 1.00 90.31 92 ILE A C 1
ATOM 700 O O . ILE A 1 92 ? 1.588 -0.670 -17.437 1.00 90.31 92 ILE A O 1
ATOM 704 N N . LYS A 1 93 ? 3.177 -2.249 -17.275 1.00 88.06 93 LYS A N 1
ATOM 705 C CA . LYS A 1 93 ? 2.512 -3.051 -16.230 1.00 88.06 93 LYS A CA 1
ATOM 706 C C . LYS A 1 93 ? 2.326 -2.258 -14.929 1.00 88.06 93 LYS A C 1
ATOM 708 O O . LYS A 1 93 ? 1.261 -2.350 -14.321 1.00 88.06 93 LYS A O 1
ATOM 713 N N . ILE A 1 94 ? 3.313 -1.442 -14.534 1.00 86.38 94 ILE A N 1
ATOM 714 C CA . ILE A 1 94 ? 3.212 -0.497 -13.407 1.00 86.38 94 ILE A CA 1
ATOM 715 C C . ILE A 1 94 ? 2.048 0.468 -13.646 1.00 86.38 94 ILE A C 1
ATOM 717 O O . ILE A 1 94 ? 1.113 0.508 -12.847 1.00 86.38 94 ILE A O 1
ATOM 721 N N . ALA A 1 95 ? 2.064 1.193 -14.769 1.00 88.12 95 ALA A N 1
ATOM 722 C CA . ALA A 1 95 ? 1.036 2.178 -15.096 1.00 88.12 95 ALA A CA 1
ATOM 723 C C . ALA A 1 95 ? -0.376 1.564 -15.154 1.00 88.12 95 ALA A C 1
ATOM 725 O O . ALA A 1 95 ? -1.315 2.135 -14.606 1.00 88.12 95 ALA A O 1
ATOM 726 N N . PHE A 1 96 ? -0.525 0.377 -15.750 1.00 89.62 96 PHE A N 1
ATOM 727 C CA . PHE A 1 96 ? -1.799 -0.343 -15.831 1.00 89.62 96 PHE A CA 1
ATOM 728 C C . PHE A 1 96 ? -2.366 -0.727 -14.453 1.00 89.62 96 PHE A C 1
ATOM 730 O O . PHE A 1 96 ? -3.571 -0.649 -14.220 1.00 89.62 96 PHE A O 1
ATOM 737 N N . HIS A 1 97 ? -1.514 -1.122 -13.509 1.00 86.44 97 HIS A N 1
ATOM 738 C CA . HIS A 1 97 ? -1.959 -1.449 -12.155 1.00 86.44 97 HIS A CA 1
ATOM 739 C C . HIS A 1 97 ? -2.324 -0.201 -11.336 1.00 86.44 97 HIS A C 1
ATOM 741 O O . HIS A 1 97 ? -3.337 -0.226 -10.631 1.00 86.44 97 HIS A O 1
ATOM 747 N N . VAL A 1 98 ? -1.599 0.913 -11.514 1.00 86.31 98 VAL A N 1
ATOM 748 C CA . VAL A 1 98 ? -1.979 2.222 -10.948 1.00 86.31 98 VAL A CA 1
ATOM 749 C C . VAL A 1 98 ? -3.351 2.657 -11.472 1.00 86.31 98 VAL A C 1
ATOM 751 O O . VAL A 1 98 ? -4.223 3.021 -10.683 1.00 86.31 98 VAL A O 1
ATOM 754 N N . THR A 1 99 ? -3.587 2.594 -12.788 1.00 90.38 99 THR A N 1
ATOM 755 C CA . THR A 1 99 ? -4.857 3.050 -13.376 1.00 90.38 99 THR A CA 1
ATOM 756 C C . THR A 1 99 ? -6.039 2.171 -12.983 1.00 90.38 99 THR A C 1
ATOM 758 O O . THR A 1 99 ? -7.113 2.712 -12.730 1.00 90.38 99 THR A O 1
ATOM 761 N N . ARG A 1 100 ? -5.863 0.850 -12.824 1.00 91.81 100 ARG A N 1
ATOM 762 C CA . ARG A 1 100 ? -6.905 -0.022 -12.247 1.00 91.81 100 ARG A CA 1
ATOM 763 C C . ARG A 1 100 ? -7.254 0.361 -10.808 1.00 91.81 100 ARG A C 1
ATOM 765 O O . ARG A 1 100 ? -8.433 0.454 -10.478 1.00 91.81 100 ARG A O 1
ATOM 772 N N . ALA A 1 101 ? -6.250 0.609 -9.966 1.00 87.56 101 ALA A N 1
ATOM 773 C CA . ALA A 1 101 ? -6.456 1.015 -8.576 1.00 87.56 101 ALA A CA 1
ATOM 774 C C . ALA A 1 101 ? -7.191 2.367 -8.472 1.00 87.56 101 ALA A C 1
ATOM 776 O O . ALA A 1 101 ? -8.166 2.491 -7.731 1.00 87.56 101 ALA A O 1
ATOM 777 N N . LEU A 1 102 ? -6.786 3.355 -9.277 1.00 88.06 102 LEU A N 1
ATOM 778 C CA . LEU A 1 102 ? -7.456 4.658 -9.361 1.00 88.06 102 LEU A CA 1
ATOM 779 C C . LEU A 1 102 ? -8.873 4.553 -9.935 1.00 88.06 102 LEU A C 1
ATOM 781 O O . LEU A 1 102 ? -9.788 5.181 -9.411 1.00 88.06 102 LEU A O 1
ATOM 785 N N . SER A 1 103 ? -9.080 3.732 -10.969 1.00 92.31 103 SER A N 1
ATOM 786 C CA . SER A 1 103 ? -10.409 3.489 -11.537 1.00 92.31 103 SER A CA 1
ATOM 787 C C . SER A 1 103 ? -11.363 2.920 -10.490 1.00 92.31 103 SER A C 1
ATOM 789 O O . SER A 1 103 ? -12.491 3.395 -10.406 1.00 92.31 103 SER A O 1
ATOM 791 N N . TYR A 1 104 ? -10.908 1.968 -9.667 1.00 90.88 104 TYR A N 1
ATOM 792 C CA . TYR A 1 104 ? -11.680 1.447 -8.538 1.00 90.88 104 TYR A CA 1
ATOM 793 C C . TYR A 1 104 ? -12.010 2.538 -7.507 1.00 90.88 104 TYR A C 1
ATOM 795 O O . TYR A 1 104 ? -13.160 2.648 -7.091 1.00 90.88 104 TYR A O 1
ATOM 803 N N . LEU A 1 105 ? -11.040 3.370 -7.102 1.00 88.12 105 LEU A N 1
ATOM 804 C CA . LEU A 1 105 ? -11.285 4.445 -6.129 1.00 88.12 105 LEU A CA 1
ATOM 805 C C . LEU A 1 105 ? -12.282 5.498 -6.629 1.00 88.12 105 LEU A C 1
ATOM 807 O O . LEU A 1 105 ? -13.099 5.997 -5.850 1.00 88.12 105 LEU A O 1
ATOM 811 N N . HIS A 1 106 ? -12.205 5.844 -7.913 1.00 90.44 106 HIS A N 1
ATOM 812 C CA . HIS A 1 106 ? -13.057 6.856 -8.530 1.00 90.44 106 HIS A CA 1
ATOM 813 C C . HIS A 1 106 ? -14.456 6.324 -8.882 1.00 90.44 106 HIS A C 1
ATOM 815 O O . HIS A 1 106 ? -15.388 7.117 -8.952 1.00 90.44 106 HIS A O 1
ATOM 821 N N . SER A 1 107 ? -14.634 5.006 -9.052 1.00 91.19 107 SER A N 1
ATOM 822 C CA . SER A 1 107 ? -15.939 4.382 -9.331 1.00 91.19 107 SER A CA 1
ATOM 823 C C . SER A 1 107 ? -16.815 4.156 -8.090 1.00 91.19 107 SER A C 1
ATOM 825 O O . SER A 1 107 ? -17.866 3.526 -8.191 1.00 91.19 107 SER A O 1
ATOM 827 N N . ARG A 1 108 ? -16.378 4.595 -6.904 1.00 85.62 108 ARG A N 1
ATOM 828 C CA . ARG A 1 108 ? -17.133 4.452 -5.649 1.00 85.62 108 ARG A CA 1
ATOM 829 C C . ARG A 1 108 ? -18.248 5.496 -5.556 1.00 85.62 108 ARG A C 1
ATOM 831 O O . ARG A 1 108 ? -18.076 6.618 -6.015 1.00 85.62 108 ARG A O 1
ATOM 838 N N . GLU A 1 109 ? -19.342 5.138 -4.878 1.00 82.62 109 GLU A N 1
ATOM 839 C CA . GLU A 1 109 ? -20.503 6.013 -4.615 1.00 82.62 109 GLU A CA 1
ATOM 840 C C . GLU A 1 109 ? -20.102 7.388 -4.051 1.00 82.62 109 GLU A C 1
ATOM 842 O O . GLU A 1 109 ? -20.601 8.418 -4.497 1.00 82.62 109 GLU A O 1
ATOM 847 N N . VAL A 1 110 ? -19.133 7.405 -3.131 1.00 82.81 110 VAL A N 1
ATOM 848 C CA . VAL A 1 110 ? -18.365 8.603 -2.777 1.00 82.81 110 VAL A CA 1
ATOM 849 C C . VAL A 1 110 ? -16.951 8.430 -3.348 1.00 82.81 110 VAL A C 1
ATOM 851 O O . VAL A 1 110 ? -16.192 7.616 -2.809 1.00 82.81 110 VAL A O 1
ATOM 854 N N . PRO A 1 111 ? -16.578 9.153 -4.423 1.00 79.69 111 PRO A N 1
ATOM 855 C CA . PRO A 1 111 ? -15.273 9.006 -5.060 1.00 79.69 111 PRO A CA 1
ATOM 856 C C . PRO A 1 111 ? -14.117 9.330 -4.112 1.00 79.69 111 PRO A C 1
ATOM 858 O O . PRO A 1 111 ? -14.068 10.395 -3.488 1.00 79.69 111 PRO A O 1
ATOM 861 N N . VAL A 1 112 ? -13.146 8.421 -4.030 1.00 79.19 112 VAL A N 1
ATOM 862 C CA . VAL A 1 112 ? -11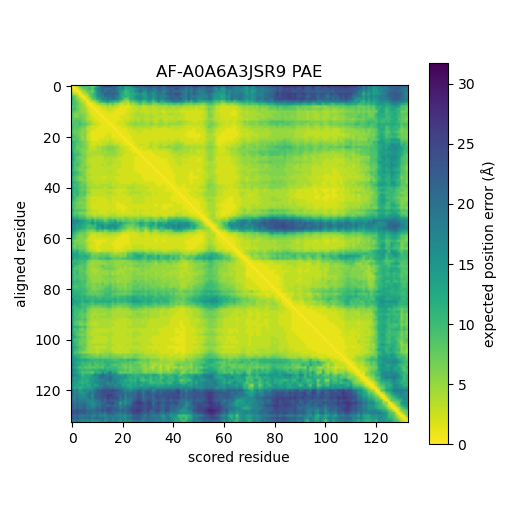.971 8.586 -3.170 1.00 79.19 112 VAL A CA 1
ATOM 863 C C . VAL A 1 112 ? -10.839 9.210 -3.978 1.00 79.19 112 VAL A C 1
ATOM 865 O O . VAL A 1 112 ? -10.185 8.546 -4.777 1.00 79.19 112 VAL A O 1
ATOM 868 N N . ILE A 1 113 ? -10.571 10.495 -3.749 1.00 72.25 113 ILE A N 1
ATOM 869 C CA . ILE A 1 113 ? -9.392 11.159 -4.313 1.00 72.25 113 ILE A CA 1
ATOM 870 C C . ILE A 1 113 ? -8.183 10.766 -3.457 1.00 72.25 113 ILE A C 1
ATOM 872 O O . ILE A 1 113 ? -8.113 11.164 -2.295 1.00 72.25 113 ILE A O 1
ATOM 876 N N . HIS A 1 114 ? -7.221 10.029 -4.025 1.00 66.81 114 HIS A N 1
ATOM 877 C CA . HIS A 1 114 ? -6.019 9.580 -3.300 1.00 66.81 114 HIS A CA 1
ATOM 878 C C . HIS A 1 114 ? -5.187 10.746 -2.733 1.00 66.81 114 HIS A C 1
ATOM 880 O O . HIS A 1 114 ? -4.569 10.613 -1.684 1.00 66.81 114 HIS A O 1
ATOM 886 N N . ARG A 1 115 ? -5.189 11.900 -3.424 1.00 50.66 115 ARG A N 1
ATOM 887 C CA . ARG A 1 115 ? -4.500 13.171 -3.087 1.00 50.66 115 ARG A CA 1
ATOM 888 C C . ARG A 1 115 ? -2.976 13.121 -2.962 1.00 50.66 115 ARG A C 1
ATOM 890 O O . ARG A 1 115 ? -2.363 14.178 -2.990 1.00 50.66 115 ARG A O 1
ATOM 897 N N . ASP A 1 116 ? -2.384 11.935 -2.888 1.00 58.94 116 ASP A N 1
ATOM 898 C CA . ASP A 1 116 ? -0.980 11.764 -2.519 1.00 58.94 116 ASP A CA 1
ATOM 899 C C . ASP A 1 116 ? -0.266 10.695 -3.367 1.00 58.94 116 ASP A C 1
ATOM 901 O O . ASP A 1 116 ? 0.547 9.906 -2.891 1.00 58.94 116 ASP A O 1
ATOM 905 N N . LEU A 1 117 ? -0.613 10.636 -4.658 1.00 59.12 117 LEU A N 1
ATOM 906 C CA . LEU A 1 117 ? 0.000 9.721 -5.621 1.00 59.12 117 LEU A CA 1
ATOM 907 C C . LEU A 1 117 ? 1.375 10.254 -6.065 1.00 59.12 117 LEU A C 1
ATOM 909 O O . LEU A 1 117 ? 1.463 11.115 -6.937 1.00 59.12 117 LEU A O 1
ATOM 913 N N . ASN A 1 118 ? 2.447 9.725 -5.482 1.00 56.94 118 ASN A N 1
ATOM 914 C CA . ASN A 1 118 ? 3.834 10.003 -5.855 1.00 56.94 118 ASN A CA 1
ATOM 915 C C . ASN A 1 118 ? 4.665 8.704 -5.853 1.00 56.94 118 ASN A C 1
ATOM 917 O O . ASN A 1 118 ? 4.229 7.679 -5.338 1.00 56.94 118 ASN A O 1
ATOM 921 N N . ALA A 1 119 ? 5.881 8.742 -6.407 1.00 53.00 119 ALA A N 1
ATOM 922 C CA . ALA A 1 119 ? 6.780 7.579 -6.417 1.00 53.00 119 ALA A CA 1
ATOM 923 C C . ALA A 1 119 ? 7.313 7.190 -5.017 1.00 53.00 119 ALA A C 1
ATOM 925 O O . ALA A 1 119 ? 7.836 6.092 -4.840 1.00 53.00 119 ALA A O 1
ATOM 926 N N . GLU A 1 120 ? 7.166 8.075 -4.027 1.00 48.00 120 GLU A N 1
ATOM 927 C CA . GLU A 1 120 ? 7.678 7.940 -2.661 1.00 48.00 120 GLU A CA 1
ATOM 928 C C . GLU A 1 120 ? 6.534 7.874 -1.634 1.00 48.00 120 GLU A C 1
ATOM 930 O O . GLU A 1 120 ? 6.125 8.928 -1.134 1.00 48.00 120 GLU A O 1
ATOM 935 N N . ARG A 1 121 ? 6.034 6.687 -1.234 1.00 54.84 121 ARG A N 1
ATOM 936 C CA . ARG A 1 121 ? 5.133 6.640 -0.060 1.00 54.84 121 ARG A CA 1
ATOM 937 C C . ARG A 1 121 ? 5.141 5.408 0.853 1.00 54.84 121 ARG A C 1
ATOM 939 O O . ARG A 1 121 ? 4.836 4.292 0.466 1.00 54.84 121 ARG A O 1
ATOM 946 N N . SER A 1 122 ? 5.415 5.716 2.125 1.00 45.19 122 SER A N 1
ATOM 947 C CA . SER A 1 122 ? 4.902 5.211 3.419 1.00 45.19 122 SER A CA 1
ATOM 948 C C . SER A 1 122 ? 4.450 3.760 3.676 1.00 45.19 122 SER A C 1
ATOM 950 O O . SER A 1 122 ? 4.000 3.518 4.792 1.00 45.19 122 SER A O 1
ATOM 952 N N . ALA A 1 123 ? 4.609 2.785 2.787 1.00 40.28 123 ALA A N 1
ATOM 953 C CA . ALA A 1 123 ? 4.608 1.363 3.150 1.00 40.28 123 ALA A CA 1
ATOM 954 C C . ALA A 1 123 ? 5.557 0.609 2.218 1.00 40.28 123 ALA A C 1
ATOM 956 O O . ALA A 1 123 ? 5.572 0.825 1.013 1.00 40.28 123 ALA A O 1
ATOM 957 N N . GLY A 1 124 ? 6.446 -0.195 2.793 1.00 37.94 124 GLY A N 1
ATOM 958 C CA . GLY A 1 124 ? 7.628 -0.633 2.065 1.00 37.94 124 GLY A CA 1
ATOM 959 C C . GLY A 1 124 ? 7.362 -1.686 0.986 1.00 37.94 124 GLY A C 1
ATOM 960 O O . GLY A 1 124 ? 6.729 -2.691 1.282 1.00 37.94 124 GLY A O 1
ATOM 961 N N . ARG A 1 125 ? 8.079 -1.520 -0.137 1.00 38.88 125 ARG A N 1
ATOM 962 C CA . ARG A 1 125 ? 8.854 -2.578 -0.822 1.00 38.88 125 ARG A CA 1
ATOM 963 C C . ARG A 1 125 ? 8.127 -3.407 -1.946 1.00 38.88 125 ARG A C 1
ATOM 965 O O . ARG A 1 125 ? 7.460 -4.378 -1.665 1.00 38.88 125 ARG A O 1
ATOM 972 N N . LYS A 1 126 ? 8.353 -2.984 -3.217 1.00 44.59 126 LYS A N 1
ATOM 973 C CA . LYS A 1 126 ? 8.272 -3.529 -4.627 1.00 44.59 126 LYS A CA 1
ATOM 974 C C . LYS A 1 126 ? 7.033 -3.864 -5.472 1.00 44.59 126 LYS A C 1
ATOM 976 O O . LYS A 1 126 ? 5.934 -4.238 -5.081 1.00 44.59 126 LYS A O 1
ATOM 981 N N . VAL A 1 127 ? 7.394 -3.746 -6.754 1.00 37.62 127 VAL A N 1
ATOM 982 C CA . VAL A 1 127 ? 6.846 -4.187 -8.032 1.00 37.62 127 VAL A CA 1
ATOM 983 C C . VAL A 1 127 ? 7.339 -5.618 -8.349 1.00 37.62 127 VAL A C 1
ATOM 985 O O . VAL A 1 127 ? 8.241 -5.790 -9.157 1.00 37.62 127 VAL A O 1
ATOM 988 N N . ASP A 1 128 ? 6.734 -6.652 -7.758 1.00 31.03 128 ASP A N 1
ATOM 989 C CA . ASP A 1 128 ? 6.519 -7.942 -8.455 1.00 31.03 128 ASP A CA 1
ATOM 990 C C . ASP A 1 128 ? 5.140 -8.519 -8.075 1.00 31.03 128 ASP A C 1
ATOM 992 O O . ASP A 1 128 ? 4.952 -9.641 -7.622 1.00 31.03 128 ASP A O 1
ATOM 996 N N . 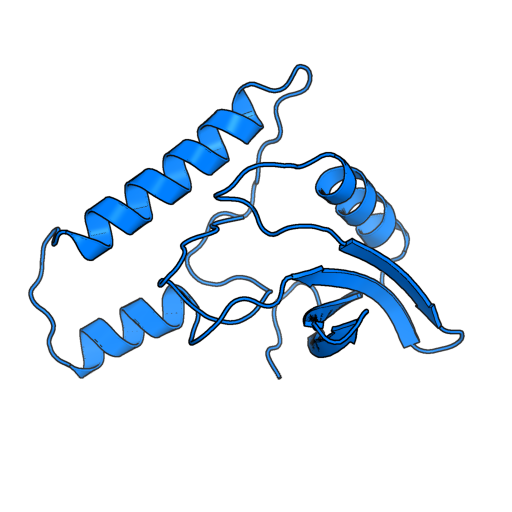GLY A 1 129 ? 4.139 -7.642 -8.186 1.00 35.59 129 GLY A N 1
ATOM 997 C CA . GLY A 1 129 ? 2.793 -7.841 -7.640 1.00 35.59 129 GLY A CA 1
ATOM 998 C C . GLY A 1 129 ? 1.950 -6.563 -7.649 1.00 35.59 129 GLY A C 1
ATOM 999 O O . GLY A 1 129 ? 0.734 -6.642 -7.765 1.00 35.59 129 GLY A O 1
ATOM 1000 N N . LEU A 1 130 ? 2.600 -5.389 -7.656 1.00 39.12 130 LEU A N 1
ATOM 1001 C CA . LEU A 1 130 ? 2.030 -4.092 -8.053 1.00 39.12 130 LEU A CA 1
ATOM 1002 C C . LEU A 1 130 ? 0.634 -3.791 -7.478 1.00 39.12 130 LEU A C 1
ATOM 1004 O O . LEU A 1 130 ? -0.385 -3.747 -8.179 1.00 39.12 130 LEU A O 1
ATOM 1008 N N . ARG A 1 131 ? 0.635 -3.508 -6.179 1.00 48.72 131 ARG A N 1
ATOM 1009 C CA . ARG A 1 131 ? -0.408 -2.727 -5.517 1.00 48.72 131 ARG A CA 1
ATOM 1010 C C . ARG A 1 131 ? 0.134 -1.314 -5.339 1.00 48.72 131 ARG A C 1
ATOM 1012 O O . ARG A 1 131 ? 1.314 -1.150 -5.041 1.00 48.72 131 ARG A O 1
ATOM 1019 N N . CYS A 1 132 ? -0.679 -0.317 -5.664 1.00 42.12 132 CYS A N 1
ATOM 1020 C CA . CYS A 1 132 ? -0.193 1.026 -5.995 1.00 42.12 132 CYS A CA 1
ATOM 1021 C C . CYS A 1 132 ? -0.661 2.119 -5.031 1.00 42.12 132 CYS A C 1
ATOM 1023 O O . CYS A 1 132 ? -0.220 3.256 -5.182 1.00 42.12 132 CYS A O 1
ATOM 1025 N N . LEU A 1 133 ? -1.564 1.773 -4.110 1.00 45.34 133 LEU A N 1
ATOM 1026 C CA . LEU A 1 133 ? -2.252 2.632 -3.144 1.00 45.34 133 LEU A CA 1
ATOM 1027 C C . LEU A 1 133 ? -2.392 1.837 -1.839 1.00 45.34 133 LEU A C 1
ATOM 1029 O O . LEU A 1 133 ? -2.707 0.630 -1.978 1.00 45.34 133 LEU A O 1
#

Radius of gyration: 15.64 Å; Cα contacts (8 Å, |Δi|>4): 200; chains: 1; bounding box: 43×30×48 Å

Foldseek 3Di:
DDDDPAADWDWDADPNAIKIKGAHADVVVVVVVLVVQCPDDDQQAWHWDDWDDDDPRHIITITHADAAFFLVVVVVVCVVVVPDDDDDPLNVVLVVSVVRRQVVQCPDPPRDDPVDQDRDDDGGHDDPRHRRD

pLDDT: mean 77.35, std 17.05, range [31.03, 93.5]

Organism: NCBI:txid129364